Protein AF-A0A7V3EMW8-F1 (afdb_monomer_lite)

Structure (mmCIF, N/CA/C/O backbone):
data_AF-A0A7V3EMW8-F1
#
_entry.id   AF-A0A7V3EMW8-F1
#
loop_
_atom_site.group_PDB
_atom_site.id
_atom_site.type_symbol
_atom_site.label_atom_id
_atom_site.label_alt_id
_atom_site.label_comp_id
_atom_site.label_asym_id
_atom_site.label_entity_id
_atom_site.label_seq_id
_atom_site.pdbx_PDB_ins_code
_atom_site.Cartn_x
_atom_site.Cartn_y
_atom_site.Cartn_z
_atom_site.occupancy
_atom_site.B_iso_or_equiv
_atom_site.auth_seq_id
_atom_site.auth_comp_id
_atom_site.auth_asym_id
_atom_site.auth_atom_id
_atom_site.pdbx_PDB_model_num
ATOM 1 N N . MET A 1 1 ? 11.778 2.232 -7.546 1.00 83.12 1 MET A N 1
ATOM 2 C CA . MET A 1 1 ? 11.119 2.920 -6.423 1.00 83.12 1 MET A CA 1
ATOM 3 C C . MET A 1 1 ? 9.693 2.435 -6.316 1.00 83.12 1 MET A C 1
ATOM 5 O O . MET A 1 1 ? 8.882 2.745 -7.183 1.00 83.12 1 MET A O 1
ATOM 9 N N . PHE A 1 2 ? 9.456 1.618 -5.302 1.00 87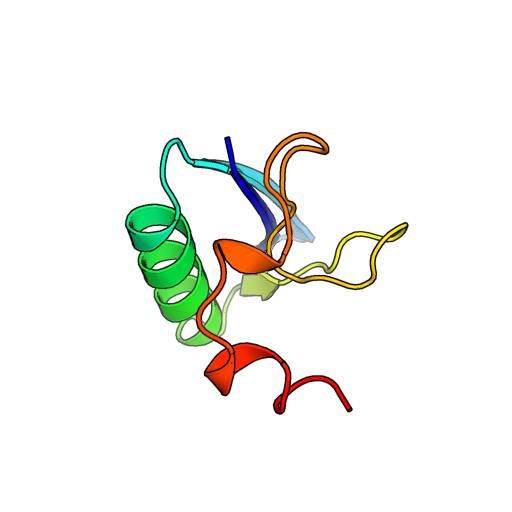.75 2 PHE A N 1
ATOM 10 C CA . PHE A 1 2 ? 8.170 1.058 -4.920 1.00 87.75 2 PHE A CA 1
ATOM 11 C C . PHE A 1 2 ? 7.513 1.965 -3.889 1.00 87.75 2 PHE A C 1
ATOM 13 O O . PHE A 1 2 ? 8.203 2.722 -3.206 1.00 87.75 2 PHE A O 1
ATOM 20 N N . THR A 1 3 ? 6.193 1.911 -3.778 1.00 91.25 3 THR A N 1
ATOM 21 C CA . THR A 1 3 ? 5.469 2.691 -2.777 1.00 91.25 3 THR A CA 1
ATOM 22 C C . THR A 1 3 ? 4.438 1.842 -2.060 1.00 91.25 3 THR A C 1
ATOM 24 O O . THR A 1 3 ? 3.765 1.027 -2.678 1.00 91.25 3 THR A O 1
ATOM 27 N N . ILE A 1 4 ? 4.290 2.032 -0.753 1.00 93.38 4 ILE A N 1
ATOM 28 C CA . ILE A 1 4 ? 3.226 1.395 0.029 1.00 93.38 4 ILE A CA 1
ATOM 29 C C . ILE A 1 4 ? 2.482 2.487 0.769 1.00 93.38 4 ILE A C 1
ATOM 31 O O . ILE A 1 4 ? 3.078 3.287 1.494 1.00 93.38 4 ILE A O 1
ATOM 35 N N . ARG A 1 5 ? 1.166 2.526 0.578 1.00 94.44 5 ARG A N 1
ATOM 36 C CA . ARG A 1 5 ? 0.284 3.450 1.283 1.00 94.44 5 ARG A CA 1
ATOM 37 C C . ARG A 1 5 ? -0.471 2.682 2.353 1.00 94.44 5 ARG A C 1
ATOM 39 O O . ARG A 1 5 ? -1.073 1.651 2.074 1.00 94.44 5 ARG A O 1
ATOM 46 N N . TYR A 1 6 ? -0.481 3.202 3.570 1.00 94.75 6 TYR A N 1
ATOM 47 C CA . TYR A 1 6 ? -1.253 2.623 4.664 1.00 94.75 6 TYR A CA 1
ATOM 48 C C . TYR A 1 6 ? -1.841 3.716 5.550 1.00 94.75 6 TYR A C 1
ATOM 50 O O . TYR A 1 6 ? -1.384 4.860 5.557 1.00 94.75 6 TYR A O 1
ATOM 58 N N . ARG A 1 7 ? -2.903 3.361 6.267 1.00 96.06 7 ARG A N 1
ATOM 59 C CA . ARG A 1 7 ? -3.573 4.206 7.249 1.00 96.06 7 ARG A CA 1
ATOM 60 C C . ARG A 1 7 ? -3.361 3.629 8.640 1.00 96.06 7 ARG A C 1
ATOM 62 O O . ARG A 1 7 ? -3.604 2.442 8.833 1.00 96.06 7 ARG A O 1
ATOM 69 N N . THR A 1 8 ? -2.932 4.452 9.581 1.00 93.75 8 THR A N 1
ATOM 70 C CA . THR A 1 8 ? -2.783 4.095 10.996 1.00 93.75 8 THR A CA 1
ATOM 71 C C . THR A 1 8 ? -4.105 4.259 11.755 1.00 93.75 8 THR A C 1
ATOM 73 O O . THR A 1 8 ? -5.055 4.867 11.261 1.00 93.75 8 THR A O 1
ATOM 76 N N . GLU A 1 9 ? -4.191 3.685 12.955 1.00 92.19 9 GLU A N 1
ATOM 77 C CA . GLU A 1 9 ? -5.3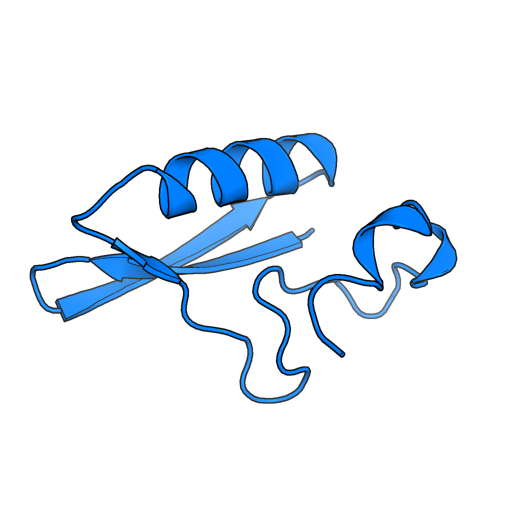89 3.691 13.813 1.00 92.19 9 GLU A CA 1
ATOM 78 C C . GLU A 1 9 ? -5.895 5.105 14.157 1.00 92.19 9 GLU A C 1
ATOM 80 O O . GLU A 1 9 ? -7.096 5.324 14.290 1.00 92.19 9 GLU A O 1
ATOM 85 N N . ASP A 1 10 ? -4.993 6.086 14.215 1.00 91.88 10 ASP A N 1
ATOM 86 C CA . ASP A 1 10 ? -5.305 7.511 14.397 1.00 91.88 10 ASP A CA 1
ATOM 87 C C . ASP A 1 10 ? -5.939 8.174 13.152 1.00 91.88 10 ASP A C 1
ATOM 89 O O . ASP A 1 10 ? -6.317 9.343 13.189 1.00 91.88 10 ASP A O 1
ATOM 93 N N . GLY A 1 11 ? -6.062 7.438 12.044 1.00 90.44 11 GLY A N 1
ATOM 94 C CA . GLY A 1 11 ? -6.602 7.909 10.771 1.00 90.44 11 GLY A CA 1
ATOM 95 C C . GLY A 1 11 ? -5.571 8.549 9.839 1.00 90.44 11 GLY A C 1
ATOM 96 O O . GLY A 1 11 ? -5.918 8.856 8.692 1.00 90.44 11 GLY A O 1
ATOM 97 N N . SER A 1 12 ? -4.319 8.711 10.275 1.00 93.56 12 SER A N 1
ATOM 98 C CA . SER A 1 12 ? -3.248 9.291 9.463 1.00 93.56 12 SER A CA 1
ATOM 99 C C . SER A 1 12 ? -2.902 8.379 8.286 1.00 93.56 12 SER A C 1
ATOM 101 O O . SER A 1 12 ? -2.864 7.156 8.411 1.00 93.56 12 SER A O 1
ATOM 103 N N . VAL A 1 13 ? -2.662 8.966 7.111 1.00 93.19 13 VAL A N 1
ATOM 104 C CA . VAL A 1 13 ? -2.225 8.226 5.919 1.00 93.19 13 VAL A CA 1
ATOM 105 C C . VAL A 1 13 ? -0.740 8.463 5.708 1.00 93.19 13 VAL A C 1
ATOM 107 O O . VAL A 1 13 ? -0.296 9.603 5.592 1.00 93.19 13 VAL A O 1
ATOM 110 N N . THR A 1 14 ? 0.016 7.376 5.614 1.00 94.19 14 THR A N 1
ATOM 111 C CA . THR A 1 14 ? 1.450 7.391 5.338 1.00 94.19 14 THR A CA 1
ATOM 112 C C . THR A 1 14 ? 1.725 6.749 3.985 1.00 94.19 14 THR A C 1
ATOM 114 O O . THR A 1 14 ? 1.061 5.790 3.585 1.00 94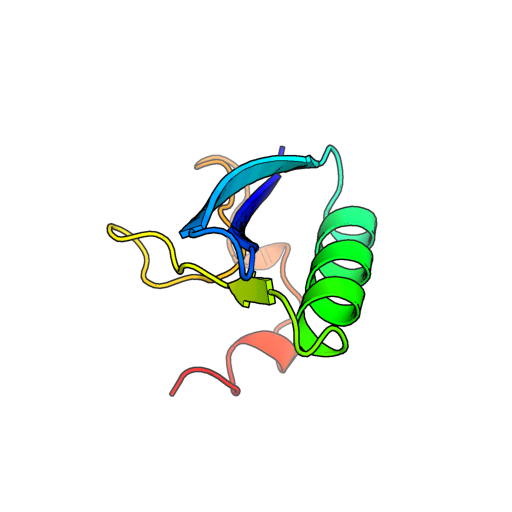.19 14 THR A O 1
ATOM 117 N N . VAL A 1 15 ? 2.709 7.296 3.273 1.00 93.31 15 VAL A N 1
ATOM 118 C CA . VAL A 1 15 ? 3.269 6.714 2.053 1.00 93.31 15 VAL A CA 1
ATOM 119 C C . VAL A 1 15 ? 4.739 6.435 2.326 1.00 93.31 15 VAL A C 1
ATOM 121 O O . VAL A 1 15 ? 5.493 7.362 2.608 1.00 93.31 15 VAL A O 1
ATOM 124 N N . GLN A 1 16 ? 5.128 5.166 2.275 1.00 92.62 16 GLN A N 1
ATOM 125 C CA . GLN A 1 16 ? 6.532 4.770 2.286 1.00 92.62 16 GLN A CA 1
ATOM 126 C C . GLN A 1 16 ? 7.017 4.586 0.856 1.00 92.62 16 GLN A C 1
ATOM 128 O O . GLN A 1 16 ? 6.345 3.935 0.056 1.00 92.62 16 GLN A O 1
ATOM 133 N N . GLU A 1 17 ? 8.178 5.155 0.554 1.00 91.81 17 GLU A N 1
ATOM 134 C CA . GLU A 1 17 ? 8.889 4.970 -0.707 1.00 91.81 17 GLU A CA 1
ATOM 135 C C . GLU A 1 17 ? 10.090 4.065 -0.453 1.00 91.81 17 GLU A C 1
ATOM 137 O O . GLU A 1 17 ? 10.880 4.324 0.451 1.00 91.81 17 GLU A O 1
ATOM 142 N N . LEU A 1 18 ? 10.204 2.996 -1.234 1.00 90.62 18 LEU A N 1
ATOM 143 C CA . LEU A 1 18 ? 11.179 1.929 -1.030 1.00 90.62 18 LEU A CA 1
ATOM 144 C C . LEU A 1 18 ? 11.983 1.735 -2.308 1.00 90.62 18 LEU A C 1
ATOM 146 O O . LEU A 1 18 ? 11.482 1.918 -3.429 1.00 90.62 18 LEU A O 1
ATOM 150 N N . SER A 1 19 ? 13.267 1.444 -2.155 1.00 86.06 19 SER A N 1
ATOM 151 C CA . SER A 1 19 ? 14.195 1.515 -3.284 1.00 86.06 19 SER A CA 1
ATOM 152 C C . SER A 1 19 ? 14.185 0.232 -4.113 1.00 86.06 19 SER A C 1
ATOM 154 O O . SER A 1 19 ? 14.212 0.301 -5.350 1.00 86.06 19 SER A O 1
ATOM 156 N N . A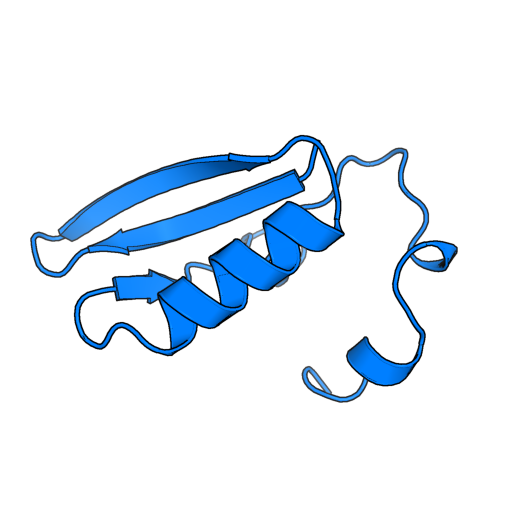SP A 1 20 ? 14.008 -0.905 -3.445 1.00 85.81 20 ASP A N 1
ATOM 157 C CA . ASP A 1 20 ? 14.005 -2.241 -4.018 1.00 85.81 20 ASP A CA 1
ATOM 158 C C . ASP A 1 20 ? 12.733 -3.036 -3.665 1.00 85.81 20 ASP A C 1
ATOM 160 O O . ASP A 1 20 ? 11.889 -2.620 -2.868 1.00 85.81 20 ASP A O 1
ATOM 164 N N . TRP A 1 21 ? 12.554 -4.158 -4.360 1.00 83.69 21 TRP A N 1
ATOM 165 C CA . TRP A 1 21 ? 11.359 -4.993 -4.250 1.00 83.69 21 TRP A CA 1
ATOM 166 C C . TRP A 1 21 ? 11.352 -5.857 -2.983 1.00 83.69 21 TRP A C 1
ATOM 168 O O . TRP A 1 21 ? 10.286 -6.122 -2.432 1.00 83.69 21 TRP A O 1
ATOM 178 N N . GLU A 1 22 ? 12.520 -6.287 -2.510 1.00 87.81 22 GLU A N 1
ATOM 179 C CA . GLU A 1 22 ? 12.645 -7.152 -1.333 1.00 87.81 22 GLU A CA 1
ATOM 180 C C . GLU A 1 22 ? 12.307 -6.365 -0.061 1.00 87.81 22 GLU A C 1
ATOM 182 O O . GLU A 1 22 ? 11.529 -6.827 0.773 1.00 87.81 22 GLU A O 1
ATOM 187 N N . GLU A 1 23 ? 12.795 -5.128 0.031 1.00 88.38 23 GLU A N 1
ATOM 188 C CA . GLU A 1 23 ? 12.434 -4.142 1.045 1.00 88.38 23 GLU A CA 1
ATOM 189 C C . GLU A 1 23 ? 10.931 -3.833 1.007 1.00 88.38 23 GLU A C 1
ATOM 191 O O . GLU A 1 23 ? 10.279 -3.775 2.055 1.00 88.38 23 GLU A O 1
ATOM 196 N N . ALA A 1 24 ? 10.351 -3.700 -0.192 1.00 89.62 24 ALA A N 1
ATOM 197 C CA . ALA A 1 24 ? 8.915 -3.501 -0.359 1.00 89.62 24 ALA A CA 1
ATOM 198 C C . ALA A 1 24 ? 8.086 -4.668 0.180 1.00 89.62 24 ALA A C 1
ATOM 200 O O . ALA A 1 24 ? 7.144 -4.437 0.938 1.00 89.62 24 ALA A O 1
ATOM 201 N N . ILE A 1 25 ? 8.456 -5.909 -0.136 1.00 89.56 25 ILE A N 1
ATOM 202 C CA . ILE A 1 25 ? 7.777 -7.087 0.415 1.00 89.56 25 ILE A CA 1
ATOM 203 C C . ILE A 1 25 ? 7.930 -7.130 1.933 1.00 89.56 25 ILE A C 1
ATOM 205 O O . ILE A 1 25 ? 6.930 -7.247 2.636 1.00 89.56 25 ILE A O 1
ATOM 209 N N . ALA A 1 26 ? 9.150 -6.990 2.453 1.00 91.06 26 ALA A N 1
ATOM 210 C CA . ALA A 1 26 ? 9.391 -7.066 3.891 1.00 91.06 26 ALA A CA 1
ATOM 211 C C . ALA A 1 26 ? 8.602 -5.991 4.659 1.00 91.06 26 ALA A C 1
ATOM 213 O O . ALA A 1 26 ? 8.078 -6.244 5.747 1.00 91.06 26 ALA A O 1
ATOM 214 N N . CYS A 1 27 ? 8.480 -4.787 4.094 1.00 91.94 27 CYS A N 1
ATOM 215 C CA . CYS A 1 27 ? 7.638 -3.738 4.653 1.00 91.94 27 CYS A CA 1
ATOM 216 C C . CYS A 1 27 ? 6.149 -4.107 4.588 1.00 91.94 27 CYS A C 1
ATOM 218 O O . CYS A 1 27 ? 5.449 -4.013 5.598 1.00 91.94 27 CYS A O 1
ATOM 220 N N . TRP A 1 28 ? 5.670 -4.574 3.435 1.00 92.81 28 TRP A N 1
ATOM 221 C CA . TRP A 1 28 ? 4.282 -4.994 3.243 1.00 92.81 28 TRP A CA 1
ATOM 222 C C . TRP A 1 28 ? 3.874 -6.111 4.216 1.00 92.81 28 TRP A C 1
ATOM 224 O O . TRP A 1 28 ? 2.855 -5.985 4.892 1.00 92.81 28 TRP A O 1
ATOM 234 N N . GLU A 1 29 ? 4.699 -7.149 4.382 1.00 93.38 29 GLU A N 1
ATOM 235 C CA . GLU A 1 29 ? 4.459 -8.246 5.330 1.00 93.38 29 GLU A CA 1
ATOM 236 C C . GLU A 1 29 ? 4.389 -7.749 6.780 1.00 93.38 29 GLU A C 1
ATOM 238 O O . GLU A 1 29 ? 3.500 -8.142 7.541 1.00 93.38 29 GLU A O 1
ATOM 243 N N . ARG A 1 30 ? 5.290 -6.836 7.166 1.00 93.69 30 ARG A N 1
ATOM 244 C CA . ARG A 1 30 ? 5.265 -6.212 8.497 1.00 93.69 30 ARG A CA 1
ATOM 245 C C . ARG A 1 30 ? 3.990 -5.410 8.729 1.00 93.69 30 ARG A C 1
ATOM 247 O O . ARG A 1 30 ? 3.444 -5.463 9.828 1.00 93.69 30 ARG A O 1
ATOM 254 N N . LEU A 1 31 ? 3.524 -4.677 7.718 1.00 92.44 31 LEU A N 1
ATOM 255 C CA . LEU A 1 31 ? 2.287 -3.903 7.796 1.00 92.44 31 LEU A CA 1
ATOM 256 C C . LEU A 1 31 ? 1.057 -4.815 7.860 1.00 92.44 31 LEU A C 1
ATOM 258 O O . LEU A 1 31 ? 0.150 -4.539 8.632 1.00 92.44 31 LEU A O 1
ATOM 262 N N . LEU A 1 32 ? 1.032 -5.926 7.121 1.00 90.31 32 LEU A N 1
ATOM 263 C CA . LEU A 1 32 ? -0.055 -6.906 7.213 1.00 90.31 32 LEU A CA 1
ATOM 264 C C . LEU A 1 32 ? -0.151 -7.571 8.591 1.00 90.31 32 LEU A C 1
ATOM 266 O O . LEU A 1 32 ? -1.247 -7.901 9.045 1.00 90.31 32 LEU A O 1
ATOM 270 N N . ALA A 1 33 ? 0.984 -7.780 9.257 1.00 92.50 33 ALA A N 1
ATOM 271 C CA . ALA A 1 33 ? 1.020 -8.336 10.605 1.00 92.50 33 ALA A CA 1
ATOM 272 C C . ALA A 1 33 ? 0.580 -7.332 11.691 1.00 92.50 33 ALA A C 1
ATOM 274 O O . ALA A 1 33 ? 0.190 -7.747 12.788 1.00 92.50 33 ALA A O 1
ATOM 275 N N . ASP A 1 34 ? 0.630 -6.027 11.412 1.00 93.00 34 ASP A N 1
ATOM 276 C CA . ASP A 1 34 ? 0.260 -4.986 12.367 1.00 93.00 34 ASP A CA 1
ATOM 277 C C . ASP A 1 34 ? -1.248 -4.690 12.321 1.00 93.00 34 ASP A C 1
ATOM 279 O O . ASP A 1 34 ? -1.797 -4.156 11.362 1.00 93.00 34 ASP A O 1
ATOM 283 N N . ARG A 1 35 ? -1.944 -4.996 13.420 1.00 89.56 35 ARG A N 1
ATOM 284 C CA . ARG A 1 35 ? -3.396 -4.784 13.547 1.00 89.56 35 ARG A CA 1
ATOM 285 C C . ARG A 1 35 ? -3.804 -3.311 13.602 1.00 89.56 35 ARG A C 1
ATOM 287 O O . ARG A 1 35 ? -4.993 -3.019 13.489 1.00 89.56 35 ARG A O 1
ATOM 294 N N . LYS A 1 36 ? -2.855 -2.401 13.825 1.00 92.88 36 LYS A N 1
ATOM 295 C CA . LYS A 1 36 ? -3.099 -0.957 13.937 1.00 92.88 36 LYS A CA 1
ATOM 296 C C . LYS A 1 36 ? -2.962 -0.223 12.614 1.00 92.88 36 LYS A C 1
ATOM 298 O O . LYS A 1 36 ? -3.172 0.990 12.569 1.00 92.88 36 LYS A O 1
ATOM 303 N N . VAL A 1 37 ? -2.592 -0.925 11.548 1.00 93.56 37 VAL A N 1
ATOM 304 C CA . VAL A 1 37 ? -2.481 -0.341 10.218 1.00 93.56 37 VAL A CA 1
ATOM 305 C C . VAL A 1 37 ? -3.418 -1.042 9.253 1.00 93.56 37 VAL A C 1
ATOM 307 O O . VAL A 1 37 ? -3.768 -2.210 9.395 1.00 93.56 37 VAL A O 1
ATOM 310 N N . ARG A 1 38 ? -3.839 -0.299 8.238 1.00 92.88 38 ARG A N 1
ATOM 311 C CA . ARG A 1 38 ? -4.601 -0.823 7.116 1.00 92.88 38 ARG A CA 1
ATOM 312 C C . ARG A 1 38 ? -3.938 -0.380 5.831 1.00 92.88 38 ARG A C 1
ATOM 314 O O . ARG A 1 38 ? -3.833 0.819 5.577 1.00 92.88 38 ARG A O 1
ATOM 321 N N . ILE A 1 39 ? -3.531 -1.341 5.014 1.00 92.38 39 ILE A N 1
ATOM 322 C CA . ILE A 1 39 ? -2.995 -1.058 3.685 1.00 92.38 39 ILE A CA 1
ATOM 323 C C . ILE A 1 39 ? -4.091 -0.410 2.834 1.00 92.38 39 ILE A C 1
ATOM 325 O O . ILE A 1 39 ? -5.266 -0.786 2.899 1.00 92.38 39 ILE A O 1
ATOM 329 N N . VAL A 1 40 ? -3.708 0.631 2.099 1.00 90.69 40 VAL A N 1
ATOM 330 C CA . VAL A 1 40 ? -4.579 1.393 1.208 1.00 90.69 40 VAL A CA 1
ATOM 331 C C . VAL A 1 40 ? -4.103 1.134 -0.219 1.00 90.69 40 VAL A C 1
ATOM 333 O O . VAL A 1 40 ? -3.120 1.755 -0.638 1.00 90.69 40 VAL A O 1
ATOM 336 N N . PRO A 1 41 ? -4.795 0.259 -0.968 1.00 86.81 41 PRO A N 1
ATOM 337 C CA . PRO A 1 41 ? -4.423 -0.047 -2.339 1.00 86.81 41 PRO A CA 1
ATOM 338 C C . PRO A 1 41 ? -4.400 1.210 -3.206 1.00 86.81 41 PRO A C 1
ATOM 340 O O . PRO A 1 41 ? -5.138 2.177 -2.975 1.00 86.81 41 PRO A O 1
ATOM 343 N N . ASP A 1 42 ? -3.548 1.210 -4.224 1.00 82.06 42 ASP A N 1
ATOM 344 C CA . ASP A 1 42 ? -3.529 2.283 -5.202 1.00 82.06 42 ASP A CA 1
ATOM 345 C C . ASP A 1 42 ? -4.852 2.339 -5.977 1.00 82.06 42 ASP A C 1
ATOM 347 O O . ASP A 1 42 ? -5.319 1.342 -6.520 1.00 82.06 42 ASP A O 1
ATOM 351 N N . ALA A 1 43 ? -5.460 3.522 -6.062 1.00 77.88 43 ALA A N 1
ATOM 352 C CA . ALA A 1 43 ? -6.775 3.678 -6.681 1.00 77.88 43 ALA A CA 1
ATOM 353 C C . ALA A 1 43 ? -6.769 3.451 -8.203 1.00 77.88 43 ALA A C 1
ATOM 355 O O . ALA A 1 43 ? -7.823 3.206 -8.785 1.00 77.88 43 ALA A O 1
AT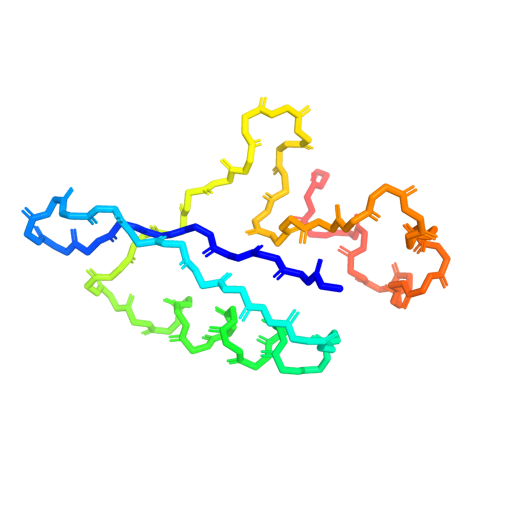OM 356 N N . ARG A 1 44 ? -5.607 3.561 -8.862 1.00 77.06 44 ARG A N 1
ATOM 357 C CA . ARG A 1 44 ? -5.483 3.399 -10.314 1.00 77.06 44 ARG A CA 1
ATOM 358 C C . ARG A 1 44 ? -5.169 1.957 -10.696 1.00 77.06 44 ARG A C 1
ATOM 360 O O . ARG A 1 44 ? -5.659 1.500 -11.723 1.00 77.06 44 ARG A O 1
ATOM 367 N N . THR A 1 45 ? -4.328 1.270 -9.923 1.00 78.06 45 THR A N 1
ATOM 368 C CA . THR A 1 45 ? -3.896 -0.105 -10.239 1.00 78.06 45 THR A CA 1
ATOM 369 C C . THR A 1 45 ? -4.571 -1.179 -9.392 1.00 78.06 45 THR A C 1
ATOM 371 O O . THR A 1 45 ? -4.526 -2.343 -9.771 1.00 78.06 45 THR A O 1
ATOM 374 N N . GLY A 1 46 ? -5.174 -0.817 -8.257 1.00 79.12 46 GLY A N 1
ATOM 375 C CA . GLY A 1 46 ? -5.728 -1.756 -7.279 1.00 79.12 46 GLY A CA 1
ATOM 376 C C . GLY A 1 46 ? -4.673 -2.511 -6.464 1.00 79.12 46 GLY A C 1
ATOM 377 O O . GLY A 1 46 ? -5.033 -3.382 -5.682 1.00 79.12 46 GLY A O 1
ATOM 378 N N . LEU A 1 47 ? -3.384 -2.202 -6.643 1.00 82.19 47 LEU A N 1
ATOM 379 C CA . LEU A 1 47 ? -2.283 -2.920 -6.001 1.00 82.19 47 LEU A CA 1
ATOM 380 C C . LEU A 1 47 ? -1.921 -2.303 -4.648 1.00 82.19 47 LEU A C 1
ATOM 382 O O . LEU A 1 47 ? -1.872 -1.080 -4.511 1.00 82.19 47 LEU A O 1
ATOM 386 N N . ASP A 1 48 ? -1.583 -3.155 -3.683 1.00 87.75 48 ASP A N 1
ATOM 387 C CA . ASP A 1 48 ? -1.092 -2.751 -2.358 1.00 87.75 48 ASP A CA 1
ATOM 388 C C . ASP A 1 48 ? 0.298 -2.107 -2.405 1.00 87.75 48 ASP A C 1
ATOM 390 O O . ASP A 1 48 ? 0.582 -1.161 -1.667 1.00 87.75 48 ASP A O 1
ATOM 394 N N . ILE A 1 49 ? 1.159 -2.613 -3.293 1.00 87.75 49 ILE A N 1
ATOM 395 C CA . ILE A 1 49 ? 2.486 -2.063 -3.559 1.00 87.75 49 ILE A CA 1
ATOM 396 C C . ILE A 1 49 ? 2.438 -1.356 -4.915 1.00 87.75 49 ILE A C 1
ATOM 398 O O . ILE A 1 49 ? 2.283 -1.972 -5.973 1.00 87.75 49 ILE A O 1
ATOM 402 N N . GLY A 1 50 ? 2.588 -0.039 -4.885 1.00 85.00 50 GLY A N 1
ATOM 403 C CA . GLY A 1 50 ? 2.787 0.786 -6.061 1.00 85.00 50 GLY A CA 1
ATOM 404 C C . GLY A 1 50 ? 4.140 0.493 -6.701 1.00 85.00 50 GLY A C 1
ATOM 405 O O . GLY A 1 50 ? 5.176 0.456 -6.039 1.00 85.00 50 GLY A O 1
ATOM 406 N N . MET A 1 51 ? 4.132 0.301 -8.017 1.00 81.25 51 MET A N 1
ATOM 407 C CA . MET A 1 51 ? 5.332 0.061 -8.812 1.00 81.25 51 MET A CA 1
ATOM 408 C C . MET A 1 51 ? 5.580 1.234 -9.764 1.00 81.25 51 MET A C 1
ATOM 410 O O . MET A 1 51 ? 4.630 1.836 -10.279 1.00 81.25 51 MET A O 1
ATOM 414 N N . PRO A 1 52 ? 6.845 1.570 -10.052 1.00 70.38 52 PRO A N 1
ATOM 415 C CA . PRO A 1 52 ? 7.155 2.591 -11.037 1.00 70.38 52 PRO A CA 1
ATOM 416 C C . PRO A 1 52 ? 6.813 2.050 -12.431 1.00 70.38 52 PRO A C 1
ATOM 418 O O . PRO A 1 52 ? 7.083 0.892 -12.738 1.00 70.38 52 PRO A O 1
ATOM 421 N N . ALA A 1 53 ? 6.297 2.901 -13.321 1.00 64.38 53 ALA A N 1
ATOM 422 C CA . ALA A 1 53 ? 5.835 2.503 -14.660 1.00 64.38 53 ALA A CA 1
ATOM 423 C C . ALA A 1 53 ? 6.898 1.809 -15.548 1.00 64.38 53 ALA A C 1
ATOM 425 O O . ALA A 1 53 ? 6.566 1.262 -16.595 1.00 64.38 53 ALA A O 1
ATOM 426 N N . ARG A 1 54 ? 8.178 1.857 -15.152 1.00 60.09 54 ARG A N 1
ATOM 427 C CA . ARG A 1 54 ? 9.312 1.232 -15.850 1.00 60.09 54 ARG A CA 1
ATOM 428 C C . ARG A 1 54 ? 9.658 -0.172 -15.347 1.00 60.09 54 ARG A C 1
ATOM 430 O O . ARG A 1 54 ? 10.380 -0.877 -16.045 1.00 60.09 54 ARG A O 1
ATOM 437 N N . HIS A 1 55 ? 9.169 -0.584 -14.178 1.00 56.25 55 HIS A N 1
ATOM 438 C CA . HIS A 1 55 ? 9.282 -1.974 -13.749 1.00 56.25 55 HIS A CA 1
ATOM 439 C C . HIS A 1 55 ? 8.175 -2.764 -14.443 1.00 56.25 55 HIS A C 1
ATOM 441 O O . HIS A 1 55 ? 6.992 -2.582 -14.161 1.00 56.25 55 HIS A O 1
ATOM 447 N N . ARG A 1 56 ? 8.557 -3.609 -15.406 1.00 53.88 56 ARG A N 1
ATOM 448 C CA . ARG A 1 56 ? 7.625 -4.583 -15.974 1.00 53.88 56 ARG A CA 1
ATOM 449 C C . ARG A 1 56 ? 7.237 -5.577 -14.886 1.00 53.88 56 ARG A C 1
ATOM 451 O O . ARG A 1 56 ? 8.089 -6.007 -14.108 1.00 53.88 56 ARG A O 1
ATOM 458 N N . PHE A 1 57 ? 5.969 -5.971 -14.906 1.00 54.56 57 PHE A N 1
ATOM 459 C CA . PHE A 1 57 ? 5.391 -7.078 -14.141 1.00 54.56 57 PHE A CA 1
ATOM 460 C C .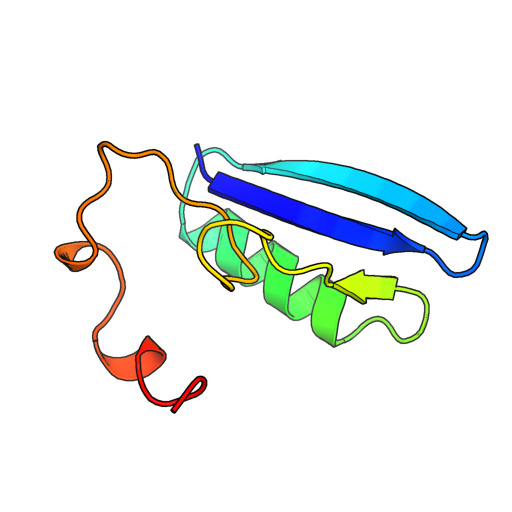 PHE A 1 57 ? 6.236 -8.369 -14.185 1.00 54.56 57 PHE A C 1
ATOM 462 O O . PHE A 1 57 ? 6.184 -9.148 -13.244 1.00 54.56 57 PHE A O 1
ATOM 469 N N . ASP A 1 58 ? 7.089 -8.531 -15.202 1.00 53.88 58 ASP A N 1
ATOM 470 C CA . ASP A 1 58 ? 8.094 -9.599 -15.335 1.00 53.88 58 ASP A CA 1
ATOM 471 C C . ASP A 1 58 ? 9.134 -9.647 -14.193 1.00 53.88 58 ASP A C 1
ATOM 473 O O . ASP A 1 58 ? 9.808 -10.657 -14.016 1.00 53.88 58 ASP A O 1
ATOM 477 N N . SER A 1 59 ? 9.291 -8.559 -13.427 1.00 52.12 59 SER A N 1
ATOM 478 C CA . SER A 1 59 ? 10.210 -8.486 -12.272 1.00 52.12 59 SER A CA 1
ATOM 479 C C . SER A 1 59 ? 9.600 -9.073 -10.995 1.00 52.12 59 SER A C 1
ATOM 481 O O . SER A 1 59 ? 10.310 -9.298 -10.019 1.00 52.12 59 SER A O 1
ATOM 483 N N . VAL A 1 60 ? 8.277 -9.253 -10.978 1.00 56.34 60 VAL A N 1
ATOM 484 C CA . VAL A 1 60 ? 7.536 -9.791 -9.840 1.00 56.34 60 VAL A CA 1
ATOM 485 C C . VAL A 1 60 ? 7.462 -11.305 -10.027 1.00 56.34 60 VAL A C 1
ATOM 487 O O . VAL A 1 60 ? 7.028 -11.754 -11.091 1.00 56.34 60 VAL A O 1
ATOM 490 N N . PRO A 1 61 ? 7.872 -12.124 -9.041 1.00 56.91 61 PRO A N 1
ATOM 491 C CA . PRO A 1 61 ? 7.766 -13.569 -9.169 1.00 56.91 61 PRO A CA 1
ATOM 492 C C . PRO A 1 61 ? 6.318 -13.961 -9.484 1.00 56.91 61 PRO A C 1
ATOM 494 O O . PRO A 1 61 ? 5.393 -13.553 -8.779 1.00 56.91 61 PRO A O 1
ATOM 497 N N . GLY A 1 62 ? 6.128 -14.767 -10.534 1.00 51.97 62 GLY A N 1
ATOM 498 C CA . GLY A 1 62 ? 4.811 -15.176 -11.045 1.00 51.97 62 GLY A CA 1
ATOM 499 C C . GLY A 1 62 ? 3.863 -15.761 -9.985 1.00 51.97 62 GLY A C 1
ATOM 500 O O . GLY A 1 62 ? 2.646 -15.713 -10.143 1.00 51.97 62 GLY A O 1
ATOM 501 N N . SER A 1 63 ? 4.410 -16.257 -8.872 1.00 48.19 63 SER A N 1
ATOM 502 C CA . SER A 1 63 ? 3.674 -16.784 -7.720 1.00 48.19 63 SER A CA 1
ATOM 503 C C . SER A 1 63 ? 2.799 -15.756 -6.994 1.00 48.19 63 SER A C 1
ATOM 505 O O . SER A 1 63 ? 1.886 -16.156 -6.280 1.00 48.19 63 SER A O 1
ATOM 507 N N . TRP A 1 64 ? 3.038 -14.454 -7.171 1.00 53.81 64 TRP A N 1
ATOM 508 C CA . TRP A 1 64 ? 2.284 -13.398 -6.483 1.00 53.81 64 TRP A CA 1
ATOM 509 C C . TRP A 1 64 ? 1.066 -12.884 -7.263 1.00 53.81 64 TRP A C 1
ATOM 511 O O . TRP A 1 64 ? 0.227 -12.191 -6.696 1.00 53.81 64 TRP A O 1
ATOM 521 N N . PHE A 1 65 ? 0.901 -13.278 -8.531 1.00 51.97 65 PHE A N 1
ATOM 522 C CA . PHE A 1 65 ? -0.277 -12.912 -9.331 1.00 51.97 65 PHE A CA 1
ATOM 523 C C . PHE A 1 65 ? -1.560 -13.650 -8.906 1.00 51.97 65 PHE A C 1
ATOM 525 O O . PHE A 1 65 ? -2.648 -13.256 -9.313 1.00 51.97 65 PHE A O 1
ATOM 532 N N . LEU A 1 66 ? -1.456 -14.702 -8.084 1.00 40.00 66 LEU A N 1
ATOM 533 C CA . LEU A 1 66 ? -2.576 -15.586 -7.734 1.00 40.00 66 LEU A CA 1
ATOM 534 C C . LEU A 1 66 ? -3.329 -15.222 -6.441 1.00 40.00 66 LEU A C 1
ATOM 536 O O . LEU A 1 66 ? -4.304 -15.894 -6.128 1.00 40.00 66 LEU A O 1
ATOM 540 N N . MET A 1 67 ? -2.934 -14.182 -5.697 1.00 39.22 67 MET A N 1
ATOM 541 C CA . MET A 1 67 ? -3.652 -13.773 -4.470 1.00 39.22 67 MET A CA 1
ATOM 542 C C . MET A 1 67 ? -4.678 -12.644 -4.665 1.00 39.22 67 MET A C 1
ATOM 544 O O . MET A 1 67 ? -5.349 -12.277 -3.705 1.00 39.22 67 MET A O 1
ATOM 548 N N . VAL A 1 68 ? -4.824 -12.100 -5.880 1.00 42.03 68 VAL A N 1
ATOM 549 C CA . VAL A 1 68 ? -5.722 -10.956 -6.169 1.00 42.03 68 VAL A CA 1
ATOM 550 C C . VAL A 1 68 ? -6.761 -11.282 -7.263 1.00 42.03 68 VAL A C 1
ATOM 552 O O . VAL A 1 68 ? -7.347 -10.372 -7.844 1.00 42.03 68 VAL A O 1
ATOM 555 N N . ALA A 1 69 ? -6.994 -12.565 -7.566 1.00 35.25 69 ALA A N 1
ATOM 556 C CA . ALA A 1 69 ? -8.040 -13.013 -8.496 1.00 35.25 69 ALA A CA 1
ATOM 557 C C . ALA A 1 69 ? -9.281 -13.525 -7.753 1.00 35.25 69 ALA A C 1
ATOM 559 O O . ALA A 1 69 ? -9.101 -14.269 -6.762 1.00 35.25 69 ALA A O 1
#

Sequence (69 aa):
MFTIRYRTEDGSVTVQELSDWEEAIACWERLLADRKVRIVPDARTGLDIGMPARHRFDSVPGSWFLMVA

Secondary structure (DSSP, 8-state):
-EEEEEEETTS-EEEEEESSHHHHHHHHHHHHH-TTEEE---TTT--SEE--TTS-GGGS-GGGGGG--

Foldseek 3Di:
DKWAWKAFQVRDIDIDDDDDDVVVVVVVVVQVPDPRMDTDADPPPRHRMHDDPPDPPVVPPPVVVPPPD

Radius of gyration: 12.09 Å; chains: 1; bounding box: 22×26×30 Å

pLDDT: mean 79.69, std 17.37, range [35.25, 96.06]